Protein AF-A0A937IVQ5-F1 (afdb_monomer)

Foldseek 3Di:
DDDDDPVRVVVVVVVVCVVPVDPVCLVQALLVQLVVDDDPQLSQQLVVQLLLLPDDDSVLSNVLSVLVCVLQVVPLSCCLQDPDPVSLCSLPPRDRPQQHSQQVSLQSQLVNVVCVVQVHPVSLLVVQDDPPDPDSQRSQVVSLVSSCVRRRPPSSSVSRDHVVVD

Radius of gyration: 17.72 Å; Cα contacts (8 Å, |Δi|>4): 161; chains: 1; bounding box: 42×37×48 Å

Mean predicted aligned error: 4.26 Å

Structure (mmCIF, N/CA/C/O backbone):
data_AF-A0A937IVQ5-F1
#
_entry.id   AF-A0A937IVQ5-F1
#
loop_
_atom_site.group_PDB
_atom_site.id
_atom_site.type_symbol
_atom_site.label_atom_id
_atom_site.label_alt_id
_atom_site.label_comp_id
_atom_site.label_asym_id
_atom_site.label_entity_id
_atom_site.label_seq_id
_atom_site.pdbx_PDB_ins_code
_atom_site.Cartn_x
_atom_site.Cartn_y
_atom_site.Cartn_z
_atom_site.occupancy
_atom_site.B_iso_or_equiv
_atom_site.auth_seq_id
_atom_site.auth_comp_id
_atom_site.auth_asym_id
_atom_site.auth_atom_id
_atom_site.pdbx_PDB_model_num
ATOM 1 N N . MET A 1 1 ? 28.513 -14.721 -21.845 1.00 67.81 1 MET A N 1
ATOM 2 C CA . MET A 1 1 ? 27.117 -14.483 -22.276 1.00 67.81 1 MET A CA 1
ATOM 3 C C . MET A 1 1 ? 27.139 -13.422 -23.359 1.00 67.81 1 MET A C 1
ATOM 5 O O . MET A 1 1 ? 27.900 -12.474 -23.218 1.00 67.81 1 MET A O 1
ATOM 9 N N . ARG A 1 2 ? 26.373 -13.593 -24.441 1.00 84.38 2 ARG A N 1
ATOM 10 C CA . ARG A 1 2 ? 26.235 -12.562 -25.477 1.00 84.38 2 ARG A CA 1
ATOM 11 C C . ARG A 1 2 ? 25.471 -11.373 -24.890 1.00 84.38 2 ARG A C 1
ATOM 13 O O . ARG A 1 2 ? 24.420 -11.575 -24.291 1.00 84.38 2 ARG A O 1
ATOM 20 N N . GLN A 1 3 ? 25.997 -10.167 -25.061 1.00 87.25 3 GLN A N 1
ATOM 21 C CA . GLN A 1 3 ? 25.301 -8.939 -24.689 1.00 87.25 3 GLN A CA 1
ATOM 22 C C . GLN A 1 3 ? 24.317 -8.579 -25.812 1.00 87.25 3 GLN A C 1
ATOM 24 O O . GLN A 1 3 ? 24.701 -8.573 -26.982 1.00 87.25 3 GLN A O 1
ATOM 29 N N . LEU A 1 4 ? 23.046 -8.358 -25.468 1.00 92.81 4 LEU A N 1
ATOM 30 C CA . LEU A 1 4 ? 22.022 -7.925 -26.424 1.00 92.81 4 LEU A CA 1
ATOM 31 C C . LEU A 1 4 ? 22.245 -6.450 -26.774 1.00 92.81 4 LEU A C 1
ATOM 33 O O . LEU A 1 4 ? 22.569 -5.650 -25.893 1.00 92.81 4 LEU A O 1
ATOM 37 N N . SER A 1 5 ? 22.048 -6.077 -28.039 1.00 96.38 5 SER A N 1
ATOM 38 C CA . SER A 1 5 ? 21.891 -4.661 -28.399 1.00 96.38 5 SER A CA 1
ATOM 39 C C . SER A 1 5 ? 20.628 -4.078 -27.748 1.00 96.38 5 SER A C 1
ATOM 41 O O . SER A 1 5 ? 19.746 -4.824 -27.323 1.00 96.38 5 SER A O 1
ATOM 43 N N . GLN A 1 6 ? 20.496 -2.747 -27.680 1.00 94.75 6 GLN A N 1
ATOM 44 C CA . GLN A 1 6 ? 19.290 -2.120 -27.110 1.00 94.75 6 GLN A CA 1
ATOM 45 C C . GLN A 1 6 ? 18.002 -2.567 -27.817 1.00 94.75 6 GLN A C 1
ATOM 47 O O . GLN A 1 6 ? 17.003 -2.816 -27.150 1.00 94.75 6 GLN A O 1
ATOM 52 N N . VAL A 1 7 ? 18.038 -2.717 -29.145 1.00 96.75 7 VAL A N 1
ATOM 53 C CA . VAL A 1 7 ? 16.883 -3.165 -29.939 1.00 96.75 7 VAL A CA 1
ATOM 54 C C . VAL A 1 7 ? 16.536 -4.618 -29.624 1.00 96.75 7 VAL A C 1
ATOM 56 O O . VAL A 1 7 ? 15.377 -4.931 -29.375 1.00 96.75 7 VAL A O 1
ATOM 59 N N . GLU A 1 8 ? 17.534 -5.502 -29.571 1.00 96.50 8 GLU A N 1
ATOM 60 C CA . GLU A 1 8 ? 17.314 -6.911 -29.224 1.00 96.50 8 GLU A CA 1
ATOM 61 C C . GLU A 1 8 ? 16.825 -7.075 -27.780 1.00 96.50 8 GLU A C 1
ATOM 63 O O . GLU A 1 8 ? 15.971 -7.916 -27.519 1.00 96.50 8 GLU A O 1
ATOM 68 N N . LEU A 1 9 ? 17.332 -6.263 -26.846 1.00 95.38 9 LEU A N 1
ATOM 69 C CA . LEU A 1 9 ? 16.867 -6.252 -25.462 1.00 95.38 9 LEU A CA 1
ATOM 70 C C . LEU A 1 9 ? 15.416 -5.777 -25.370 1.00 95.38 9 LEU A C 1
ATOM 72 O O . LEU A 1 9 ? 14.619 -6.419 -24.695 1.00 95.38 9 LEU A O 1
ATOM 76 N N . ALA A 1 10 ? 15.065 -4.684 -26.051 1.00 96.06 10 ALA A N 1
ATOM 77 C CA . ALA A 1 10 ? 13.698 -4.173 -26.071 1.00 96.06 10 ALA A CA 1
ATOM 78 C C . ALA A 1 10 ? 12.726 -5.213 -26.644 1.00 96.06 10 ALA A C 1
ATOM 80 O O . ALA A 1 10 ? 11.722 -5.525 -26.008 1.00 96.06 10 ALA A O 1
ATOM 81 N N . GLN A 1 11 ? 13.068 -5.810 -27.789 1.00 96.94 11 GLN A N 1
ATOM 82 C CA . GLN A 1 11 ? 12.267 -6.856 -28.421 1.00 96.94 11 GLN A CA 1
ATOM 83 C C . GLN A 1 11 ? 12.109 -8.076 -27.504 1.00 96.94 11 GLN A C 1
ATOM 85 O O . GLN A 1 11 ? 10.999 -8.553 -27.291 1.00 96.94 11 GLN A O 1
ATOM 90 N N . PHE A 1 12 ? 13.201 -8.530 -26.888 1.00 95.69 12 PHE A N 1
ATOM 91 C CA . PHE A 1 12 ? 13.164 -9.624 -25.924 1.00 95.69 12 PHE A CA 1
ATOM 92 C C . PHE A 1 12 ? 12.259 -9.309 -24.724 1.00 95.69 12 PHE A C 1
ATOM 94 O O . PHE A 1 12 ? 11.479 -10.161 -24.308 1.00 95.69 12 PHE A O 1
ATOM 101 N N . LEU A 1 13 ? 12.333 -8.099 -24.158 1.00 95.50 13 LEU A N 1
ATOM 102 C CA . LEU A 1 13 ? 11.488 -7.698 -23.029 1.00 95.50 13 LEU A CA 1
ATOM 103 C C . LEU A 1 13 ? 10.005 -7.643 -23.414 1.00 95.50 13 LEU A C 1
ATOM 105 O O . LEU A 1 13 ? 9.178 -8.113 -22.635 1.00 95.50 13 LEU A O 1
ATOM 109 N N . ILE A 1 14 ? 9.677 -7.136 -24.607 1.00 95.62 14 ILE A N 1
ATOM 110 C CA . ILE A 1 14 ? 8.307 -7.130 -25.143 1.00 95.62 14 ILE A CA 1
ATOM 111 C C . ILE A 1 14 ? 7.798 -8.565 -25.307 1.00 95.62 14 ILE A C 1
ATOM 113 O O . ILE A 1 14 ? 6.748 -8.906 -24.774 1.00 95.62 14 ILE A O 1
ATOM 117 N N . GLU A 1 15 ? 8.581 -9.448 -25.931 1.00 95.81 15 GLU A N 1
ATOM 118 C CA . GLU A 1 15 ? 8.212 -10.860 -26.092 1.00 95.81 15 GLU A CA 1
ATOM 119 C C . GLU A 1 15 ? 7.982 -11.562 -24.747 1.00 95.81 15 GLU A C 1
ATOM 121 O O . GLU A 1 15 ? 7.073 -12.383 -24.605 1.00 95.81 15 GLU A O 1
ATOM 126 N N . LYS A 1 16 ? 8.794 -11.251 -23.730 1.00 94.75 16 LYS A N 1
ATOM 127 C CA . LYS A 1 16 ? 8.605 -11.793 -22.378 1.00 94.75 16 LYS A CA 1
ATOM 128 C C . LYS A 1 16 ? 7.383 -11.196 -21.690 1.00 94.75 16 LYS A C 1
ATOM 130 O O . LYS A 1 16 ? 6.692 -11.934 -20.988 1.00 94.75 16 LYS A O 1
ATOM 135 N N . ALA A 1 17 ? 7.094 -9.915 -21.899 1.00 92.19 17 ALA A N 1
ATOM 136 C CA . ALA A 1 17 ? 5.870 -9.294 -21.412 1.00 92.19 17 ALA A CA 1
ATOM 137 C C . ALA A 1 17 ? 4.641 -9.984 -22.023 1.00 92.19 17 ALA A C 1
ATOM 139 O O . ALA A 1 17 ? 3.795 -10.455 -21.273 1.00 92.19 17 ALA A O 1
ATOM 140 N N . ASP A 1 18 ? 4.598 -10.193 -23.338 1.00 90.88 18 ASP A N 1
ATOM 141 C CA . ASP A 1 18 ? 3.498 -10.910 -24.003 1.00 90.88 18 ASP A CA 1
ATOM 142 C C . ASP A 1 18 ? 3.365 -12.3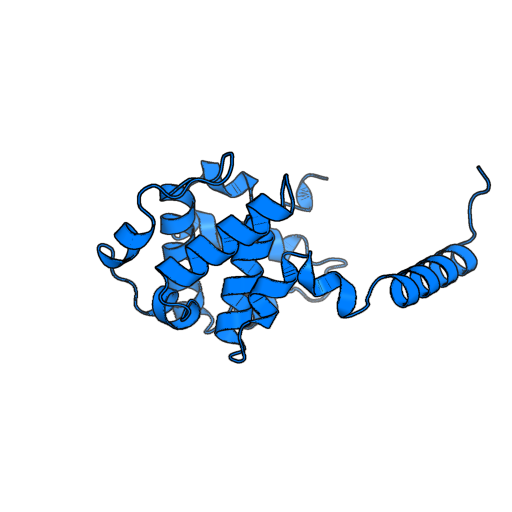67 -23.523 1.00 90.88 18 ASP A C 1
ATOM 144 O O . ASP A 1 18 ? 2.269 -12.934 -23.431 1.00 90.88 18 ASP A O 1
ATOM 148 N N . GLN A 1 19 ? 4.491 -12.999 -23.183 1.00 90.56 19 GLN A N 1
ATOM 149 C CA . GLN A 1 19 ? 4.508 -14.357 -22.654 1.00 90.56 19 GLN A CA 1
ATOM 150 C C . GLN A 1 19 ? 3.936 -14.444 -21.229 1.00 90.56 19 GLN A C 1
ATOM 152 O O . GLN A 1 19 ? 3.192 -15.389 -20.941 1.00 90.56 19 GLN A O 1
ATOM 157 N N . TYR A 1 20 ? 4.289 -13.504 -20.346 1.00 86.19 20 TYR A N 1
ATOM 158 C CA . TYR A 1 20 ? 4.061 -13.620 -18.899 1.00 86.19 20 TYR A CA 1
ATOM 159 C C . TYR A 1 20 ? 3.021 -12.653 -18.321 1.00 86.19 20 TYR A C 1
ATOM 161 O O . TYR A 1 20 ? 2.428 -12.969 -17.294 1.00 86.19 20 TYR A O 1
ATOM 169 N N . ALA A 1 21 ? 2.731 -11.520 -18.960 1.00 85.44 21 ALA A N 1
ATOM 170 C CA . ALA A 1 21 ? 1.703 -10.566 -18.531 1.00 85.44 21 ALA A CA 1
ATOM 171 C C . ALA A 1 21 ? 0.293 -11.041 -18.934 1.00 85.44 21 ALA A C 1
ATOM 173 O O . ALA A 1 21 ? -0.473 -10.336 -19.586 1.00 85.44 21 ALA A O 1
ATOM 174 N N . LYS A 1 22 ? -0.047 -12.282 -18.571 1.00 87.12 22 LYS A N 1
ATOM 175 C CA . LYS A 1 22 ? -1.345 -12.907 -18.854 1.00 87.12 22 LYS A CA 1
ATOM 176 C C . LYS A 1 22 ? -2.198 -12.949 -17.593 1.00 87.12 22 LYS A C 1
ATOM 178 O O . LYS A 1 22 ? -1.692 -13.260 -16.518 1.00 87.12 22 LYS A O 1
ATOM 183 N N . PHE A 1 23 ? -3.510 -12.761 -17.743 1.00 84.88 23 PHE A N 1
ATOM 184 C CA . PHE A 1 23 ? -4.483 -12.844 -16.643 1.00 84.88 23 PHE A CA 1
ATOM 185 C C . PHE A 1 23 ? -4.389 -14.144 -15.831 1.00 84.88 23 PHE A C 1
ATOM 187 O O . PHE A 1 23 ? -4.637 -14.134 -14.630 1.00 84.88 23 PHE A O 1
ATOM 194 N N . SER A 1 24 ? -3.976 -15.254 -16.450 1.00 86.56 24 SER A N 1
ATOM 195 C CA . SER A 1 24 ? -3.770 -16.530 -15.757 1.00 86.56 24 SER A CA 1
ATOM 196 C C . SER A 1 24 ? -2.739 -16.456 -14.625 1.00 86.56 24 SER A C 1
ATOM 198 O O . SER A 1 24 ? -2.833 -17.231 -13.683 1.00 86.56 24 SER A O 1
ATOM 200 N N . PHE A 1 25 ? -1.772 -15.532 -14.683 1.00 84.81 25 PHE A N 1
ATOM 201 C CA . PHE A 1 25 ? -0.781 -15.354 -13.617 1.00 84.81 25 PHE A CA 1
ATOM 202 C C . PHE A 1 25 ? -1.329 -14.603 -12.401 1.00 84.81 25 PHE A C 1
ATOM 204 O O . PHE A 1 25 ? -0.739 -14.702 -11.328 1.00 84.81 25 PHE A O 1
ATOM 211 N N . ILE A 1 26 ? -2.458 -13.897 -12.534 1.00 86.31 26 ILE A N 1
ATOM 212 C CA . ILE A 1 26 ? -3.042 -13.115 -11.436 1.00 86.31 26 ILE A CA 1
ATOM 213 C C . ILE A 1 26 ? -3.430 -14.022 -10.268 1.00 86.31 26 ILE A C 1
ATOM 215 O O . ILE A 1 26 ? -3.193 -13.655 -9.126 1.00 86.31 26 ILE A O 1
ATOM 219 N N . GLN A 1 27 ? -3.966 -15.218 -10.533 1.00 86.69 27 GLN A N 1
ATOM 220 C CA . GLN A 1 27 ? -4.464 -16.127 -9.488 1.00 86.69 27 GLN A CA 1
ATOM 221 C C . GLN A 1 27 ? -3.421 -16.468 -8.420 1.00 86.69 27 GLN A C 1
ATOM 223 O O . GLN A 1 27 ? -3.761 -16.622 -7.249 1.00 86.69 27 GLN A O 1
ATOM 228 N N . ASP A 1 28 ? -2.150 -16.538 -8.805 1.00 89.12 28 ASP A N 1
ATOM 229 C CA . ASP A 1 28 ? -1.052 -16.823 -7.888 1.00 89.12 28 ASP A CA 1
ATOM 230 C C . ASP A 1 28 ? -0.286 -15.560 -7.485 1.00 89.12 28 ASP A C 1
ATOM 232 O O . ASP A 1 28 ? 0.716 -15.648 -6.783 1.00 89.12 28 ASP A O 1
ATOM 236 N N . ASP A 1 29 ? -0.685 -14.371 -7.921 1.00 92.56 29 ASP A N 1
ATOM 237 C CA . ASP A 1 29 ? 0.068 -13.137 -7.712 1.00 92.56 29 ASP A CA 1
ATOM 238 C C . ASP A 1 29 ? -0.643 -12.174 -6.747 1.00 92.56 29 ASP A C 1
ATOM 240 O O . ASP A 1 29 ? -1.873 -12.089 -6.777 1.00 92.56 29 ASP A O 1
ATOM 244 N N . PRO A 1 30 ? 0.084 -11.437 -5.878 1.00 95.06 30 PRO A N 1
ATOM 245 C CA . PRO A 1 30 ? -0.511 -10.416 -5.012 1.00 95.06 30 PRO A CA 1
ATOM 246 C C . PRO A 1 30 ? -1.335 -9.360 -5.755 1.00 95.06 30 PRO A C 1
ATOM 248 O O . PRO A 1 30 ? -2.219 -8.759 -5.148 1.00 95.06 30 PRO A O 1
ATOM 251 N N . ILE A 1 31 ? -1.114 -9.167 -7.061 1.00 94.38 31 ILE A N 1
ATOM 252 C CA . ILE A 1 31 ? -1.957 -8.291 -7.882 1.00 94.38 31 ILE A CA 1
ATOM 253 C C . ILE A 1 31 ? -3.440 -8.712 -7.883 1.00 94.38 31 ILE A C 1
ATOM 255 O O . ILE A 1 31 ? -4.304 -7.880 -8.135 1.00 94.38 31 ILE A O 1
ATOM 259 N N . GLN A 1 32 ? -3.784 -9.956 -7.525 1.00 96.00 32 GLN A N 1
ATOM 260 C CA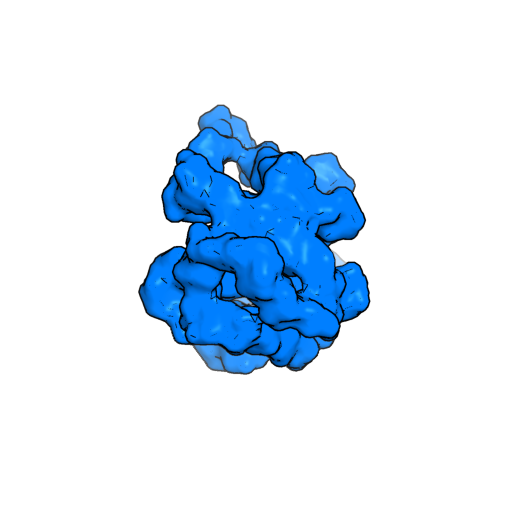 . GLN A 1 32 ? -5.188 -10.365 -7.370 1.00 96.00 32 GLN A CA 1
ATOM 261 C C . GLN A 1 32 ? -5.951 -9.558 -6.315 1.00 96.00 32 GLN A C 1
ATOM 263 O O . GLN A 1 32 ? -7.168 -9.445 -6.404 1.00 96.00 32 GLN A O 1
ATOM 268 N N . ILE A 1 33 ? -5.244 -9.013 -5.319 1.00 98.12 33 ILE A N 1
ATOM 269 C CA . ILE A 1 33 ? -5.843 -8.281 -4.204 1.00 98.12 33 ILE A CA 1
ATOM 270 C C . ILE A 1 33 ? -6.564 -7.023 -4.713 1.00 98.12 33 ILE A C 1
ATOM 272 O O . ILE A 1 33 ? -7.773 -6.945 -4.509 1.00 98.12 33 ILE A O 1
ATOM 276 N N . PRO A 1 34 ? -5.914 -6.089 -5.439 1.00 97.56 34 PRO A N 1
ATOM 277 C CA . PRO A 1 34 ? -6.624 -4.955 -6.028 1.00 97.56 34 PRO A CA 1
ATOM 278 C C . PRO A 1 34 ? -7.641 -5.355 -7.099 1.00 97.56 34 PRO A C 1
ATOM 280 O O . PRO A 1 34 ? -8.688 -4.725 -7.202 1.00 97.56 34 PRO A O 1
ATOM 283 N N . HIS A 1 35 ? -7.405 -6.435 -7.851 1.00 96.19 35 HIS A N 1
ATOM 284 C CA . HIS A 1 35 ? -8.378 -6.931 -8.833 1.00 96.19 35 HIS A CA 1
ATOM 285 C C . HIS A 1 35 ? -9.689 -7.452 -8.216 1.00 96.19 35 HIS A C 1
ATOM 287 O O . HIS A 1 35 ? -10.656 -7.660 -8.948 1.00 96.19 35 HIS A O 1
ATOM 293 N N . ALA A 1 36 ? -9.746 -7.659 -6.896 1.00 96.12 36 ALA A N 1
ATOM 294 C CA . ALA A 1 36 ? -10.971 -8.040 -6.197 1.00 96.12 36 ALA A CA 1
ATOM 295 C C . ALA A 1 36 ? -11.940 -6.862 -5.967 1.00 96.12 36 ALA A C 1
ATOM 297 O O . ALA A 1 36 ? -13.046 -7.085 -5.473 1.00 96.12 36 ALA A O 1
ATOM 298 N N . PHE A 1 37 ? -11.538 -5.634 -6.309 1.00 98.00 37 PHE A N 1
ATOM 299 C CA . PHE A 1 37 ? -12.308 -4.411 -6.090 1.00 98.00 37 PHE A CA 1
ATOM 300 C C . PHE A 1 37 ? -12.650 -3.717 -7.413 1.00 98.00 37 PHE A C 1
ATOM 302 O O . PHE A 1 37 ? -11.995 -3.914 -8.434 1.00 98.00 37 PHE A O 1
ATOM 309 N N . SER A 1 38 ? -13.707 -2.900 -7.400 1.00 97.12 38 SER A N 1
ATOM 310 C CA . SER A 1 38 ? -14.144 -2.112 -8.567 1.00 97.12 38 SER A CA 1
ATOM 311 C C . SER A 1 38 ? -14.070 -0.601 -8.346 1.00 97.12 38 SER A C 1
ATOM 313 O O . SER A 1 38 ? -13.973 0.142 -9.320 1.00 97.12 38 SER A O 1
ATOM 315 N N . SER A 1 39 ? -14.096 -0.134 -7.092 1.00 96.69 39 SER A N 1
ATOM 316 C CA . SER A 1 39 ? -13.842 1.272 -6.770 1.00 96.69 39 SER A CA 1
ATOM 317 C C . SER A 1 39 ? -12.362 1.589 -6.971 1.00 96.69 39 SER A C 1
ATOM 319 O O . SER A 1 39 ? -11.502 0.847 -6.497 1.00 96.69 39 SER A O 1
ATOM 321 N N . ALA A 1 40 ? -12.060 2.706 -7.634 1.00 95.75 40 ALA A N 1
ATOM 322 C CA . ALA A 1 40 ? -10.683 3.160 -7.828 1.00 95.75 40 ALA A CA 1
ATOM 323 C C . ALA A 1 40 ? -9.946 3.354 -6.492 1.00 95.75 40 ALA A C 1
ATOM 325 O O . ALA A 1 40 ? -8.762 3.059 -6.383 1.00 95.75 40 ALA A O 1
ATOM 326 N N . GLU A 1 41 ? -10.661 3.794 -5.463 1.00 95.69 41 GLU A N 1
ATOM 327 C CA . GLU A 1 41 ? -10.106 4.114 -4.148 1.00 95.69 41 GLU A CA 1
ATOM 328 C C . GLU A 1 41 ? -9.765 2.834 -3.373 1.00 95.69 41 GLU A C 1
ATOM 330 O O . GLU A 1 41 ? -8.694 2.724 -2.775 1.00 95.69 41 GLU A O 1
ATOM 335 N N . ASP A 1 42 ? -10.633 1.819 -3.447 1.00 98.19 42 ASP A N 1
ATOM 336 C CA . ASP A 1 42 ? -10.339 0.509 -2.862 1.00 98.19 42 ASP A CA 1
ATOM 337 C C . ASP A 1 42 ? -9.185 -0.173 -3.594 1.00 98.19 42 ASP A C 1
ATOM 339 O O . ASP A 1 42 ? -8.321 -0.779 -2.958 1.00 98.19 42 ASP A O 1
ATOM 343 N N . ILE A 1 43 ? -9.127 -0.039 -4.924 1.00 98.31 43 ILE A N 1
ATOM 344 C CA . ILE A 1 43 ? -8.006 -0.514 -5.743 1.00 98.31 43 ILE A CA 1
ATOM 345 C C . ILE A 1 43 ? -6.703 0.161 -5.295 1.00 98.31 43 ILE A C 1
ATOM 347 O O . ILE A 1 43 ? -5.707 -0.529 -5.103 1.00 98.31 43 ILE A O 1
ATOM 351 N N . GLU A 1 44 ? -6.701 1.477 -5.075 1.00 96.88 44 GLU A N 1
ATOM 352 C CA . GLU A 1 44 ? -5.527 2.228 -4.617 1.00 96.88 44 GLU A CA 1
ATOM 353 C C . GLU A 1 44 ? -5.005 1.734 -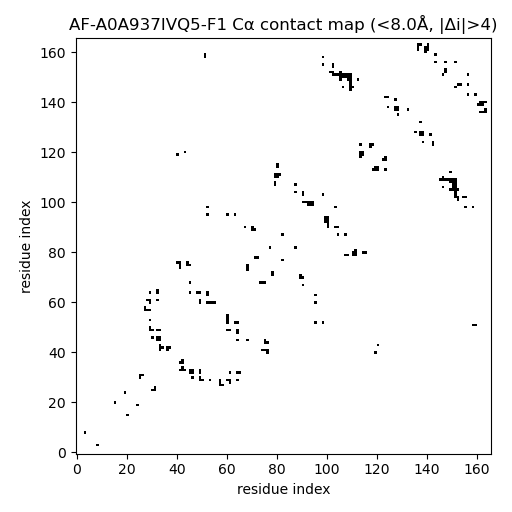3.257 1.00 96.88 44 GLU A C 1
ATOM 355 O O . GLU A 1 44 ? -3.826 1.381 -3.135 1.00 96.88 44 GLU A O 1
ATOM 360 N N . ILE A 1 45 ? -5.867 1.673 -2.235 1.00 97.94 45 ILE A N 1
ATOM 361 C CA . ILE A 1 45 ? -5.462 1.257 -0.883 1.00 97.94 45 ILE A CA 1
ATOM 362 C C . ILE A 1 45 ? -5.032 -0.211 -0.863 1.00 97.94 45 ILE A C 1
ATOM 364 O O . ILE A 1 45 ? -3.985 -0.555 -0.303 1.00 97.94 45 ILE A O 1
ATOM 368 N N . SER A 1 46 ? -5.815 -1.090 -1.488 1.00 98.38 46 SER A N 1
ATOM 369 C CA . SER A 1 46 ? -5.522 -2.523 -1.516 1.00 98.38 46 SER A CA 1
ATOM 370 C C . SER A 1 46 ? -4.247 -2.834 -2.311 1.00 98.38 46 SER A C 1
ATOM 372 O O . SER A 1 46 ? -3.449 -3.665 -1.868 1.00 98.38 46 SER A O 1
ATOM 374 N N . ALA A 1 47 ? -3.986 -2.123 -3.416 1.00 97.94 47 ALA A N 1
ATOM 375 C CA . ALA A 1 47 ? -2.738 -2.226 -4.171 1.00 97.94 47 ALA A CA 1
ATOM 376 C C . ALA A 1 47 ? -1.538 -1.759 -3.343 1.00 97.94 47 ALA A C 1
ATOM 378 O O . ALA A 1 47 ? -0.517 -2.451 -3.307 1.00 97.94 47 ALA A O 1
ATOM 379 N N . LEU A 1 48 ? -1.656 -0.625 -2.640 1.00 97.44 48 LEU A N 1
ATOM 380 C CA . LEU A 1 48 ? -0.588 -0.130 -1.775 1.00 97.44 48 LEU A CA 1
ATOM 381 C C . LEU A 1 48 ? -0.269 -1.132 -0.661 1.00 97.44 48 LEU A C 1
ATOM 383 O O . LEU A 1 48 ? 0.903 -1.426 -0.428 1.00 97.44 48 LEU A O 1
ATOM 387 N N . ILE A 1 49 ? -1.285 -1.687 0.005 1.00 97.88 49 ILE A N 1
ATOM 388 C CA . ILE A 1 49 ? -1.100 -2.701 1.052 1.00 97.88 49 ILE A CA 1
ATOM 389 C C . ILE A 1 49 ? -0.466 -3.970 0.472 1.00 97.88 49 ILE A C 1
ATOM 391 O O . ILE A 1 49 ? 0.499 -4.478 1.040 1.00 97.88 49 ILE A O 1
ATOM 395 N N . ALA A 1 50 ? -0.946 -4.472 -0.669 1.00 97.75 50 ALA A N 1
ATOM 396 C CA . ALA A 1 50 ? -0.368 -5.646 -1.320 1.00 97.75 50 ALA A CA 1
ATOM 397 C C . ALA A 1 50 ? 1.109 -5.422 -1.690 1.00 97.75 50 ALA A C 1
ATOM 399 O O . ALA A 1 50 ? 1.961 -6.255 -1.368 1.00 97.75 50 ALA A O 1
ATOM 400 N N . ALA A 1 51 ? 1.448 -4.270 -2.276 1.00 96.44 51 ALA A N 1
ATOM 401 C CA . ALA A 1 51 ? 2.829 -3.884 -2.568 1.00 96.44 51 ALA A CA 1
ATOM 402 C C . ALA A 1 51 ? 3.675 -3.785 -1.284 1.00 96.44 51 ALA A C 1
ATOM 404 O O . ALA A 1 51 ? 4.765 -4.354 -1.209 1.00 96.44 51 ALA A O 1
ATOM 405 N N . THR A 1 52 ? 3.120 -3.173 -0.235 1.00 96.12 52 THR A N 1
ATOM 406 C CA . THR A 1 52 ? 3.724 -3.050 1.103 1.00 96.12 52 THR A CA 1
ATOM 407 C C . THR A 1 52 ? 3.788 -4.377 1.854 1.00 96.12 52 THR A C 1
ATOM 409 O O . THR A 1 52 ? 4.273 -4.398 2.968 1.00 96.12 52 THR A O 1
ATOM 412 N N . LEU A 1 53 ? 3.333 -5.506 1.314 1.00 96.88 53 LEU A N 1
ATOM 413 C CA . LEU A 1 53 ? 3.571 -6.826 1.912 1.00 96.88 53 LEU A CA 1
ATOM 414 C C . LEU A 1 53 ? 4.405 -7.734 1.005 1.00 96.88 53 LEU A C 1
AT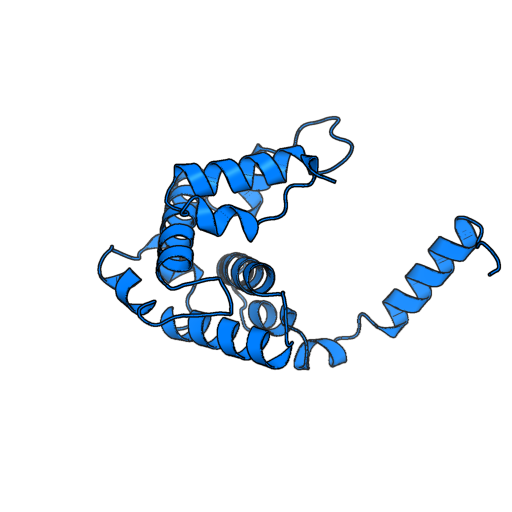OM 416 O O . LEU A 1 53 ? 4.787 -8.826 1.428 1.00 96.88 53 LEU A O 1
ATOM 420 N N . SER A 1 54 ? 4.731 -7.303 -0.217 1.00 95.31 54 SER A N 1
ATOM 421 C CA . SER A 1 54 ? 5.250 -8.152 -1.298 1.00 95.31 54 SER A CA 1
ATOM 422 C C . SER A 1 54 ? 6.734 -8.540 -1.172 1.00 95.31 54 SER A C 1
ATOM 424 O O . SER A 1 54 ? 7.482 -8.537 -2.147 1.00 95.31 54 SER A O 1
ATOM 426 N N . TRP A 1 55 ? 7.179 -8.946 0.023 1.00 92.88 55 TRP A N 1
ATOM 427 C CA . TRP A 1 55 ? 8.483 -9.579 0.246 1.00 92.88 55 TRP A CA 1
ATOM 428 C C . TRP A 1 55 ? 8.358 -10.903 1.014 1.00 92.88 55 TRP A C 1
ATOM 430 O O . TRP A 1 55 ? 7.978 -10.972 2.186 1.00 92.88 55 TRP A O 1
ATOM 440 N N . GLY A 1 56 ? 8.804 -11.993 0.391 1.00 92.00 56 GLY A N 1
ATOM 441 C CA . GLY A 1 56 ? 8.804 -13.331 0.986 1.00 92.00 56 GLY A CA 1
ATOM 442 C C . GLY A 1 56 ? 7.986 -14.330 0.187 1.00 92.00 56 GLY A C 1
ATOM 443 O O . GLY A 1 56 ? 7.965 -14.284 -1.038 1.00 92.00 56 GLY A O 1
ATOM 444 N N . ASN A 1 57 ? 7.358 -15.278 0.883 1.00 95.62 57 ASN A N 1
ATOM 445 C CA . ASN A 1 57 ? 6.596 -16.329 0.225 1.00 95.62 57 ASN A CA 1
ATOM 446 C C . ASN A 1 57 ? 5.276 -15.781 -0.340 1.00 95.62 57 ASN A C 1
ATOM 448 O O . ASN A 1 57 ? 4.442 -15.276 0.408 1.00 95.62 57 ASN A O 1
ATOM 452 N N . ARG A 1 58 ? 5.080 -15.961 -1.648 1.00 95.00 58 ARG A N 1
ATOM 453 C CA . ARG A 1 58 ? 3.896 -15.566 -2.429 1.00 95.00 58 ARG A CA 1
ATOM 454 C C . ARG A 1 58 ? 2.562 -15.940 -1.768 1.00 95.00 58 ARG A C 1
ATOM 456 O O . ARG A 1 58 ? 1.707 -15.077 -1.615 1.00 95.00 58 ARG A O 1
ATOM 463 N N . LYS A 1 59 ? 2.405 -17.183 -1.293 1.00 96.19 59 LYS A N 1
ATOM 464 C CA . LYS A 1 59 ? 1.163 -17.638 -0.636 1.00 96.19 59 LYS A CA 1
ATOM 465 C C . LYS A 1 59 ? 0.904 -16.887 0.669 1.00 96.19 59 LYS A C 1
ATOM 467 O O . LYS A 1 59 ? -0.229 -16.513 0.948 1.00 96.19 59 LYS A O 1
ATOM 472 N N . THR A 1 60 ? 1.953 -16.642 1.457 1.00 97.38 60 THR A N 1
ATOM 473 C CA . THR A 1 60 ? 1.846 -15.867 2.702 1.00 97.38 60 THR A CA 1
ATOM 474 C C . THR A 1 60 ? 1.491 -14.410 2.426 1.00 97.38 60 THR A C 1
ATOM 476 O O . THR A 1 60 ? 0.670 -13.863 3.149 1.00 97.38 60 THR A O 1
ATOM 479 N N . ILE A 1 61 ? 2.064 -13.801 1.382 1.00 97.81 61 ILE A N 1
ATOM 480 C CA . ILE A 1 61 ? 1.741 -12.425 0.974 1.00 97.81 61 ILE A CA 1
ATOM 481 C C . ILE A 1 61 ? 0.246 -12.319 0.664 1.00 97.81 61 ILE A C 1
ATOM 483 O O . ILE A 1 61 ? -0.442 -11.522 1.286 1.00 97.81 61 ILE A O 1
ATOM 487 N N . ILE A 1 62 ? -0.271 -13.189 -0.209 1.00 98.00 62 ILE A N 1
ATOM 488 C CA . ILE A 1 62 ? -1.691 -13.196 -0.593 1.00 98.00 62 ILE A CA 1
ATOM 489 C C . ILE A 1 62 ? -2.596 -13.431 0.621 1.00 98.00 62 ILE A C 1
ATOM 491 O O . ILE A 1 62 ? -3.579 -12.715 0.806 1.00 98.00 62 ILE A O 1
ATOM 495 N N . ALA A 1 63 ? -2.263 -14.401 1.478 1.00 98.38 63 ALA A N 1
ATOM 496 C CA . ALA A 1 63 ? -3.046 -14.684 2.678 1.00 98.38 63 ALA A CA 1
ATOM 497 C C . ALA A 1 63 ? -3.077 -13.488 3.644 1.00 98.38 63 ALA A C 1
ATOM 499 O O . ALA A 1 63 ? -4.130 -13.164 4.185 1.00 98.38 63 ALA A O 1
ATOM 500 N N . LYS A 1 64 ? -1.940 -12.808 3.843 1.00 98.56 64 LYS A N 1
ATOM 501 C CA . LYS A 1 64 ? -1.841 -11.648 4.739 1.00 98.56 64 LYS A CA 1
ATOM 502 C C . LYS A 1 64 ? -2.468 -10.384 4.167 1.00 98.56 64 LYS A C 1
ATOM 504 O O .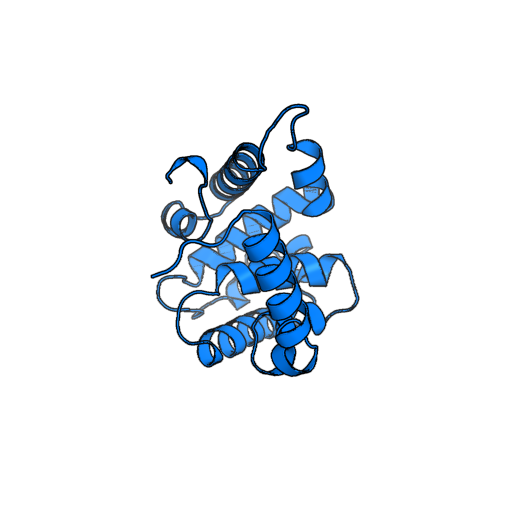 LYS A 1 64 ? -3.034 -9.608 4.928 1.00 98.56 64 LYS A O 1
ATOM 509 N N . SER A 1 65 ? -2.424 -10.196 2.853 1.00 98.44 65 SER A N 1
ATOM 510 C CA . SER A 1 65 ? -3.177 -9.132 2.198 1.00 98.44 65 SER A CA 1
ATOM 511 C C . SER A 1 65 ? -4.685 -9.349 2.339 1.00 98.44 65 SER A C 1
ATOM 513 O O . SER A 1 65 ? -5.374 -8.405 2.705 1.00 98.44 65 SER A O 1
ATOM 515 N N . ASN A 1 66 ? -5.193 -10.573 2.135 1.00 98.56 66 ASN A N 1
ATOM 516 C CA . ASN A 1 66 ? -6.614 -10.879 2.354 1.00 98.56 66 ASN A CA 1
ATOM 517 C C . ASN A 1 66 ? -7.035 -10.699 3.823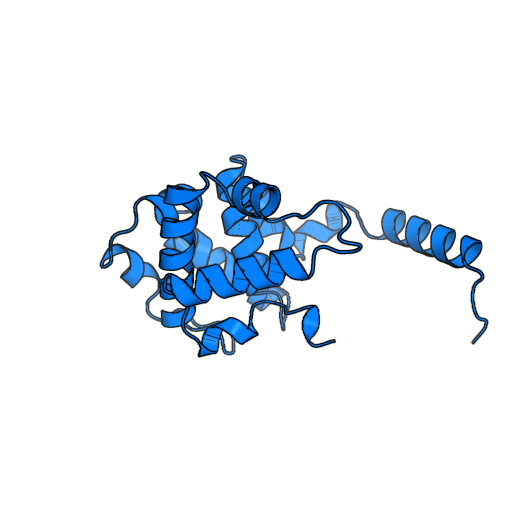 1.00 98.56 66 ASN A C 1
ATOM 519 O O . ASN A 1 66 ? -8.041 -10.050 4.063 1.00 98.56 66 ASN A O 1
ATOM 523 N N . ASP A 1 67 ? -6.233 -11.165 4.790 1.00 98.75 67 ASP A N 1
ATOM 524 C CA . ASP A 1 67 ? -6.456 -10.937 6.235 1.00 98.75 67 ASP A CA 1
ATOM 525 C C . ASP A 1 67 ? -6.649 -9.440 6.550 1.00 98.75 67 ASP A C 1
ATOM 527 O O . ASP A 1 67 ? -7.569 -9.073 7.274 1.00 98.75 67 ASP A O 1
ATOM 531 N N . LEU A 1 68 ? -5.847 -8.546 5.954 1.00 98.69 68 LEU A N 1
ATOM 532 C CA . LEU A 1 68 ? -6.059 -7.100 6.103 1.00 98.69 68 LEU A CA 1
ATOM 533 C C . LEU A 1 68 ? -7.320 -6.593 5.401 1.00 98.69 68 LEU A C 1
ATOM 535 O O . LEU A 1 68 ? -8.003 -5.748 5.971 1.00 98.69 68 LEU A O 1
ATOM 539 N N . MET A 1 69 ? -7.627 -7.072 4.191 1.00 98.69 69 MET A N 1
ATOM 540 C CA . MET A 1 69 ? -8.859 -6.673 3.500 1.00 98.69 69 MET A CA 1
ATOM 541 C C . MET A 1 69 ? -10.094 -7.064 4.314 1.00 98.69 69 MET A C 1
ATOM 543 O O . MET A 1 69 ? -11.008 -6.259 4.450 1.00 98.69 69 MET A O 1
ATOM 547 N N . ASP A 1 70 ? -10.101 -8.262 4.896 1.00 98.75 70 ASP A N 1
ATOM 548 C CA . ASP A 1 70 ? -11.219 -8.763 5.691 1.00 98.75 70 ASP A CA 1
ATOM 549 C C . ASP A 1 70 ? -11.342 -8.022 7.036 1.00 98.75 70 ASP A C 1
ATOM 551 O O . ASP A 1 70 ? -12.453 -7.746 7.473 1.00 98.75 70 ASP A O 1
ATOM 555 N N . ARG A 1 71 ? -10.227 -7.607 7.661 1.00 98.62 71 ARG A N 1
ATOM 556 C CA . ARG A 1 71 ? -10.240 -6.724 8.853 1.00 98.62 71 ARG A CA 1
ATOM 557 C C . ARG A 1 71 ? -10.801 -5.329 8.587 1.00 98.62 71 ARG A C 1
ATOM 559 O O . ARG A 1 71 ? -11.188 -4.656 9.533 1.00 98.62 71 ARG A O 1
ATOM 566 N N . MET A 1 72 ? -10.793 -4.893 7.330 1.00 98.50 72 MET A N 1
ATOM 567 C CA . MET A 1 72 ? -11.386 -3.632 6.878 1.00 98.50 72 MET A CA 1
ATOM 568 C C . MET A 1 72 ? -12.768 -3.854 6.247 1.00 98.50 72 MET A C 1
ATOM 570 O O . MET A 1 72 ? -13.182 -3.072 5.395 1.00 98.50 72 MET A O 1
ATOM 574 N N . ASP A 1 73 ? -13.438 -4.965 6.578 1.00 98.00 73 ASP A N 1
ATOM 575 C CA . ASP A 1 73 ? -14.756 -5.356 6.057 1.00 98.00 73 ASP A CA 1
ATOM 576 C C . ASP A 1 73 ? -14.846 -5.368 4.522 1.00 98.00 73 ASP A C 1
ATOM 578 O O . ASP A 1 73 ? -15.910 -5.201 3.928 1.00 98.00 73 ASP A O 1
ATOM 582 N N . ARG A 1 74 ? -13.702 -5.571 3.854 1.00 98.19 74 ARG A N 1
ATOM 583 C CA . ARG A 1 74 ? -13.545 -5.475 2.397 1.00 98.19 74 ARG A CA 1
ATOM 584 C C . ARG A 1 74 ? -14.030 -4.133 1.820 1.00 98.19 74 ARG A C 1
ATOM 586 O O . ARG A 1 74 ? -14.432 -4.085 0.661 1.00 98.19 74 ARG A O 1
ATOM 593 N N . SER A 1 75 ? -13.924 -3.059 2.601 1.00 98.31 75 SER A N 1
ATOM 594 C CA . SER A 1 75 ? -14.127 -1.662 2.189 1.00 98.31 75 SER A CA 1
ATOM 595 C C . SER A 1 75 ? -12.911 -0.818 2.616 1.00 98.31 75 SER A C 1
ATOM 597 O O . SER A 1 75 ? -13.014 0.060 3.479 1.00 98.31 75 SER A O 1
ATOM 599 N N . PRO A 1 76 ? -11.697 -1.119 2.105 1.00 98.38 76 PRO A N 1
ATOM 600 C CA . PRO A 1 76 ? -10.469 -0.517 2.615 1.00 98.38 76 PRO A CA 1
ATOM 601 C C . PRO A 1 76 ? -10.435 1.013 2.497 1.00 98.38 76 PRO A C 1
ATOM 603 O O . PRO A 1 76 ? -9.928 1.669 3.404 1.00 98.38 76 PRO A O 1
ATOM 606 N N . ALA A 1 77 ? -10.972 1.609 1.429 1.00 98.00 77 ALA A N 1
ATOM 607 C CA . ALA A 1 77 ? -10.982 3.064 1.284 1.00 98.00 77 ALA A CA 1
ATOM 608 C C . ALA A 1 77 ? -11.896 3.743 2.310 1.00 98.00 77 ALA A C 1
ATOM 610 O O . ALA A 1 77 ? -11.525 4.760 2.903 1.00 98.00 77 ALA A O 1
ATOM 611 N N . GLU A 1 78 ? -13.081 3.181 2.545 1.00 98.06 78 GLU A N 1
ATOM 612 C CA . GLU A 1 78 ? -14.007 3.681 3.559 1.00 98.06 78 GLU A CA 1
ATOM 613 C C . GLU A 1 78 ? -13.411 3.537 4.957 1.00 98.06 78 GLU A C 1
ATOM 615 O O . GLU A 1 78 ? -13.381 4.523 5.696 1.00 98.06 78 GLU A O 1
ATOM 620 N N . PHE A 1 79 ? -12.868 2.357 5.283 1.00 98.50 79 PHE A N 1
ATOM 621 C CA . PHE A 1 79 ? -12.203 2.104 6.558 1.00 98.50 79 PHE A CA 1
ATOM 622 C C . PHE A 1 79 ? -11.104 3.139 6.809 1.00 98.50 79 PHE A C 1
ATOM 624 O O . PHE A 1 79 ? -11.098 3.791 7.846 1.00 98.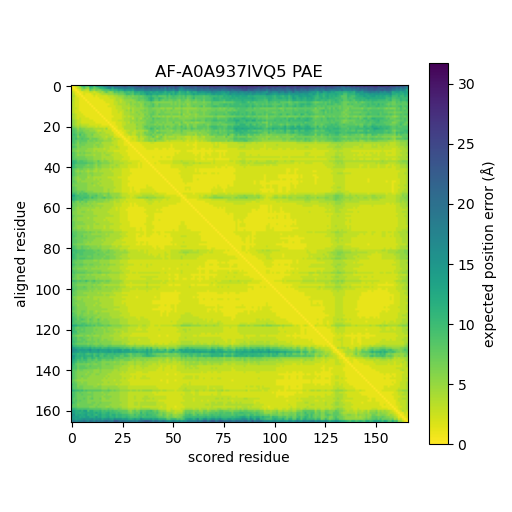50 79 PHE A O 1
ATOM 631 N N . ILE A 1 80 ? -10.201 3.367 5.850 1.00 98.00 80 ILE A N 1
ATOM 632 C CA . ILE A 1 80 ? -9.115 4.346 6.008 1.00 98.00 80 ILE A CA 1
ATOM 633 C C . ILE A 1 80 ? -9.645 5.763 6.263 1.00 98.00 80 ILE A C 1
ATOM 635 O O . ILE A 1 80 ? -9.108 6.480 7.108 1.00 98.00 80 ILE A O 1
ATOM 639 N N . ARG A 1 81 ? -10.702 6.184 5.562 1.00 97.25 81 ARG A N 1
ATOM 640 C CA . ARG A 1 81 ? -11.254 7.541 5.697 1.00 97.25 81 ARG A CA 1
ATOM 641 C C . ARG A 1 81 ? -11.981 7.760 7.017 1.00 97.25 81 ARG A C 1
ATOM 643 O O . ARG A 1 81 ? -11.903 8.857 7.576 1.00 97.25 81 ARG A O 1
ATOM 650 N N . SER A 1 82 ? -12.699 6.753 7.504 1.00 96.81 82 SER A N 1
ATOM 651 C CA . SER A 1 82 ? -13.601 6.893 8.649 1.00 96.81 82 SER A CA 1
ATOM 652 C C . SER A 1 82 ? -13.015 6.372 9.961 1.00 96.81 82 SER A C 1
ATOM 654 O O . SER A 1 82 ? -13.400 6.890 11.011 1.00 96.81 82 SER A O 1
ATOM 656 N N . ALA A 1 83 ? -12.040 5.453 9.918 1.00 96.75 83 ALA A N 1
ATOM 657 C CA . ALA A 1 83 ? -11.537 4.737 11.090 1.00 96.75 83 ALA A CA 1
ATOM 658 C C . ALA A 1 83 ? -11.163 5.682 12.234 1.00 96.75 83 ALA A C 1
ATOM 660 O O . ALA A 1 83 ? -10.346 6.602 12.092 1.00 96.75 83 ALA A O 1
ATOM 661 N N . SER A 1 84 ? -11.773 5.441 13.385 1.00 97.50 84 SER A N 1
ATOM 662 C CA . SER A 1 84 ? -11.371 5.978 14.675 1.00 97.50 84 SER A CA 1
ATOM 663 C C . SER A 1 84 ? -10.194 5.185 15.245 1.00 97.50 84 SER A C 1
ATOM 665 O O . SER A 1 84 ? -9.847 4.107 14.765 1.00 97.50 84 SER A O 1
ATOM 667 N N . GLU A 1 85 ? -9.596 5.685 16.324 1.00 96.69 85 GLU A N 1
ATOM 668 C CA . GLU A 1 85 ? -8.529 4.961 17.023 1.00 96.69 85 GLU A CA 1
ATOM 669 C C . GLU A 1 85 ? -8.985 3.594 17.554 1.00 96.69 85 GLU A C 1
ATOM 671 O O . GLU A 1 85 ? -8.192 2.658 17.569 1.00 96.69 85 GLU A O 1
ATOM 676 N N . SER A 1 86 ? -10.260 3.440 17.932 1.00 97.81 86 SER A N 1
ATOM 677 C CA . SER A 1 86 ? -10.800 2.135 18.329 1.00 97.81 86 SER A CA 1
ATOM 678 C C . SER A 1 86 ? -10.975 1.181 17.151 1.00 97.81 86 SER A C 1
ATOM 680 O O . SER A 1 86 ? -10.755 -0.014 17.319 1.00 97.81 86 SER A O 1
ATOM 682 N N . ASP A 1 87 ? -11.315 1.683 15.961 1.00 98.25 87 ASP A N 1
ATOM 683 C CA . ASP A 1 87 ? -11.466 0.831 14.771 1.00 98.25 87 ASP A CA 1
ATOM 684 C C . ASP A 1 87 ? -10.113 0.245 14.344 1.00 98.25 87 ASP A C 1
ATOM 686 O O . ASP A 1 87 ? -10.029 -0.900 13.901 1.00 98.25 87 ASP A O 1
ATOM 690 N N . LEU A 1 88 ? -9.017 0.980 14.572 1.00 98.44 88 LEU A N 1
ATOM 691 C CA . LEU A 1 88 ? -7.654 0.505 14.311 1.00 98.44 88 LEU A CA 1
ATOM 692 C C . LEU A 1 88 ? -7.256 -0.715 15.160 1.00 98.44 88 LEU A C 1
ATOM 694 O O . LEU A 1 88 ? -6.322 -1.437 14.795 1.00 98.44 88 LEU A O 1
ATOM 698 N N . GLU A 1 89 ? -7.967 -1.004 16.254 1.00 98.38 89 GLU A N 1
ATOM 699 C CA . GLU A 1 89 ? -7.761 -2.222 17.043 1.00 98.38 89 GLU A CA 1
ATOM 700 C C . GLU A 1 89 ? -8.134 -3.495 16.262 1.00 98.38 89 GLU A C 1
ATOM 702 O O . GLU A 1 89 ? -7.647 -4.577 16.602 1.00 98.38 89 GLU A O 1
ATOM 707 N N . ALA A 1 90 ? -8.870 -3.380 15.146 1.00 98.38 90 ALA A N 1
ATOM 708 C CA . ALA A 1 90 ? -9.072 -4.468 14.185 1.00 98.38 90 ALA A CA 1
ATOM 709 C C . ALA A 1 90 ? -7.744 -5.041 13.647 1.00 98.38 90 ALA A C 1
ATOM 711 O O . ALA A 1 90 ? -7.674 -6.209 13.258 1.00 98.38 90 ALA A O 1
ATOM 712 N N . PHE A 1 91 ? -6.652 -4.268 13.674 1.00 98.69 91 PHE A N 1
ATOM 713 C CA . PHE A 1 91 ? -5.319 -4.723 13.267 1.00 98.69 91 PHE A CA 1
ATOM 714 C C . PHE A 1 91 ? -4.522 -5.431 14.370 1.00 98.69 91 PHE A C 1
ATOM 716 O O . PHE A 1 91 ? -3.397 -5.882 14.128 1.00 98.69 91 PHE A O 1
ATOM 723 N N . ASN A 1 92 ? -5.067 -5.567 15.580 1.00 98.50 92 ASN A N 1
ATOM 724 C CA . ASN A 1 92 ? -4.377 -6.250 16.667 1.00 98.50 92 ASN A CA 1
ATOM 725 C C . ASN A 1 92 ? -4.020 -7.695 16.304 1.00 98.50 92 ASN A C 1
ATOM 727 O O . ASN A 1 92 ? -4.791 -8.437 15.688 1.00 98.50 92 ASN A O 1
ATOM 731 N N . GLY A 1 93 ? -2.800 -8.085 16.677 1.00 98.19 93 GLY A N 1
ATOM 732 C CA . GLY A 1 93 ? -2.240 -9.397 16.360 1.00 98.19 93 GLY A CA 1
ATOM 733 C C . GLY A 1 93 ? -1.804 -9.576 14.901 1.00 98.19 93 GLY A C 1
ATOM 734 O O . GLY A 1 93 ? -1.279 -10.639 14.566 1.00 98.19 93 GLY A O 1
ATOM 735 N N . PHE A 1 94 ? -1.970 -8.573 14.028 1.00 98.56 94 PHE A N 1
ATOM 736 C CA . PHE A 1 94 ? -1.469 -8.662 12.660 1.00 98.56 94 PHE A CA 1
ATOM 737 C C . PHE A 1 94 ? 0.064 -8.687 12.634 1.00 98.56 94 PHE A C 1
ATOM 739 O O . PHE A 1 94 ? 0.738 -7.829 13.207 1.00 98.56 94 PHE A O 1
ATOM 746 N N . VAL A 1 95 ? 0.620 -9.679 11.937 1.00 97.75 95 VAL A N 1
ATOM 747 C CA . VAL A 1 95 ? 2.059 -9.816 11.700 1.00 97.75 95 VAL A CA 1
ATOM 748 C C . VAL A 1 95 ? 2.288 -10.412 10.316 1.00 97.75 95 VAL A C 1
ATOM 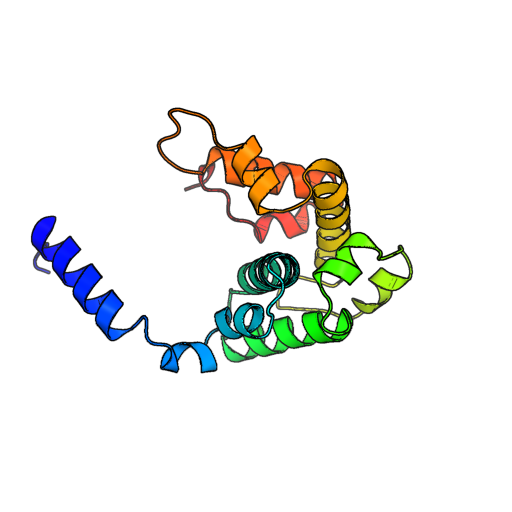750 O O . VAL A 1 95 ? 1.759 -11.479 9.987 1.00 97.75 95 VAL A O 1
ATOM 753 N N . HIS A 1 96 ? 3.149 -9.758 9.540 1.00 97.69 96 HIS A N 1
ATOM 754 C CA . HIS A 1 96 ? 3.732 -10.272 8.306 1.00 97.69 96 HIS A CA 1
ATOM 755 C C . HIS A 1 96 ? 5.247 -10.069 8.327 1.00 97.69 96 HIS A C 1
ATOM 757 O O . HIS A 1 96 ? 5.774 -8.996 8.024 1.00 97.69 96 HIS A O 1
ATOM 763 N N . ARG A 1 97 ? 5.973 -11.128 8.696 1.00 95.44 97 ARG A N 1
ATOM 764 C CA . ARG A 1 97 ? 7.434 -11.107 8.873 1.00 95.44 97 ARG A CA 1
ATOM 765 C C . ARG A 1 97 ? 7.850 -10.025 9.881 1.00 95.44 97 ARG A C 1
ATOM 767 O O . ARG A 1 97 ? 7.725 -10.241 11.079 1.00 95.44 97 ARG A O 1
ATOM 774 N N . THR A 1 98 ? 8.352 -8.883 9.414 1.00 96.44 98 THR A N 1
ATOM 775 C CA . THR A 1 98 ? 8.795 -7.760 10.257 1.00 96.44 98 THR A CA 1
ATOM 776 C C . THR A 1 98 ? 7.821 -6.581 10.278 1.00 96.44 98 THR A C 1
ATOM 778 O O . THR A 1 98 ? 8.056 -5.649 11.047 1.00 96.44 98 THR A O 1
ATOM 781 N N . PHE A 1 99 ? 6.748 -6.640 9.482 1.00 98.00 99 PHE A N 1
ATOM 782 C CA . PHE A 1 99 ? 5.658 -5.669 9.473 1.00 98.00 99 PHE A CA 1
ATOM 783 C C . PHE A 1 99 ? 4.589 -6.105 10.483 1.00 98.00 99 PHE A C 1
ATOM 785 O O . PHE A 1 99 ? 4.120 -7.246 10.445 1.00 98.00 99 PHE A O 1
ATOM 792 N N . GLN A 1 100 ? 4.279 -5.239 11.442 1.00 97.88 100 GLN A N 1
ATOM 793 C CA . GLN A 1 100 ? 3.487 -5.549 12.639 1.00 97.88 100 GLN A CA 1
ATOM 794 C C . GLN A 1 100 ? 2.209 -4.705 12.719 1.00 97.88 100 GLN A C 1
ATOM 796 O O . GLN A 1 100 ? 2.024 -3.775 11.937 1.00 97.88 100 GLN A O 1
ATOM 801 N N . SER A 1 101 ? 1.341 -5.009 13.689 1.00 98.12 101 SER A N 1
ATOM 802 C CA . SER A 1 101 ? 0.080 -4.293 13.927 1.00 98.12 101 SER A CA 1
ATOM 803 C C . SER A 1 101 ? 0.272 -2.778 14.016 1.00 98.12 101 SER A C 1
ATOM 805 O O . SER A 1 101 ? -0.435 -2.029 13.355 1.00 98.12 101 SER A O 1
ATOM 807 N N . GLU A 1 102 ? 1.281 -2.312 14.752 1.00 98.31 102 GLU A N 1
ATOM 808 C CA . GLU A 1 102 ? 1.555 -0.874 14.877 1.00 98.31 102 GLU A CA 1
ATOM 809 C C . GLU A 1 102 ? 1.992 -0.229 13.555 1.00 98.31 102 GLU A C 1
ATOM 811 O O . GLU A 1 102 ? 1.709 0.945 13.314 1.00 98.31 102 GLU A O 1
ATOM 816 N N . ASP A 1 103 ? 2.630 -0.998 12.666 1.00 98.44 103 ASP A N 1
ATOM 817 C CA . ASP A 1 103 ? 3.050 -0.507 11.356 1.00 98.44 103 ASP A CA 1
ATOM 818 C C . ASP A 1 103 ? 1.821 -0.270 10.451 1.00 98.44 103 ASP A C 1
ATOM 820 O O . ASP A 1 103 ? 1.732 0.781 9.817 1.00 98.44 103 ASP A O 1
ATOM 824 N N . ILE A 1 104 ? 0.834 -1.182 10.438 1.00 98.56 104 ILE A N 1
ATOM 825 C CA . ILE A 1 104 ? -0.416 -0.991 9.674 1.00 98.56 104 ILE A CA 1
ATOM 826 C C . ILE A 1 104 ? -1.340 0.055 10.303 1.00 98.56 104 ILE A C 1
ATOM 828 O O . ILE A 1 104 ? -1.917 0.851 9.568 1.00 98.56 104 ILE A O 1
ATOM 832 N N . LYS A 1 105 ? -1.432 0.132 11.640 1.00 98.69 105 LYS A N 1
ATOM 833 C CA . LYS A 1 105 ? -2.182 1.202 12.321 1.00 98.69 105 LYS A CA 1
ATOM 834 C C . LYS A 1 105 ? -1.625 2.573 11.945 1.00 98.69 105 LYS A C 1
ATOM 836 O O . LYS A 1 105 ? -2.374 3.481 11.599 1.00 98.69 105 LYS A O 1
ATOM 841 N N . GLY A 1 106 ? -0.303 2.729 11.978 1.00 98.44 106 GLY A N 1
ATOM 842 C CA . GLY A 1 106 ? 0.338 3.979 11.585 1.00 98.44 106 GLY A CA 1
ATOM 843 C C . GLY A 1 106 ? 0.227 4.288 10.094 1.00 98.44 106 GLY A C 1
ATOM 844 O O . GLY A 1 106 ? -0.006 5.439 9.733 1.00 98.44 106 GLY A O 1
ATOM 845 N N . LEU A 1 107 ? 0.318 3.270 9.229 1.00 98.50 107 LEU A N 1
ATOM 846 C CA . LEU A 1 107 ? 0.033 3.430 7.803 1.00 98.50 107 LEU A CA 1
ATOM 847 C C . LEU A 1 107 ? -1.403 3.920 7.577 1.00 98.50 107 LEU A C 1
ATOM 849 O O . LEU A 1 107 ? -1.603 4.849 6.803 1.00 98.50 107 LEU A O 1
ATOM 853 N N . ALA A 1 108 ? -2.382 3.352 8.285 1.00 98.50 108 ALA A N 1
ATOM 854 C CA . ALA A 1 108 ? -3.777 3.754 8.172 1.00 98.50 108 ALA A CA 1
ATOM 855 C C . ALA A 1 108 ? -3.993 5.222 8.571 1.00 98.50 108 ALA A C 1
ATOM 857 O O . ALA A 1 108 ? -4.649 5.960 7.840 1.00 98.50 108 ALA A O 1
ATOM 858 N N . ARG A 1 109 ? -3.366 5.677 9.665 1.00 98.50 109 ARG A N 1
ATOM 859 C CA . ARG A 1 109 ? -3.380 7.095 10.072 1.00 98.50 109 ARG A CA 1
ATOM 860 C C . ARG A 1 109 ? -2.774 8.006 9.002 1.00 98.50 109 ARG A C 1
ATOM 862 O O . ARG A 1 109 ? -3.396 8.992 8.619 1.00 98.50 109 ARG A O 1
ATOM 869 N N . GLY A 1 110 ? -1.606 7.639 8.470 1.00 98.06 110 GLY A N 1
ATOM 870 C CA . GLY A 1 110 ? -0.944 8.412 7.417 1.00 98.06 110 GLY A CA 1
ATOM 871 C C . GLY A 1 110 ? -1.779 8.508 6.139 1.00 98.06 11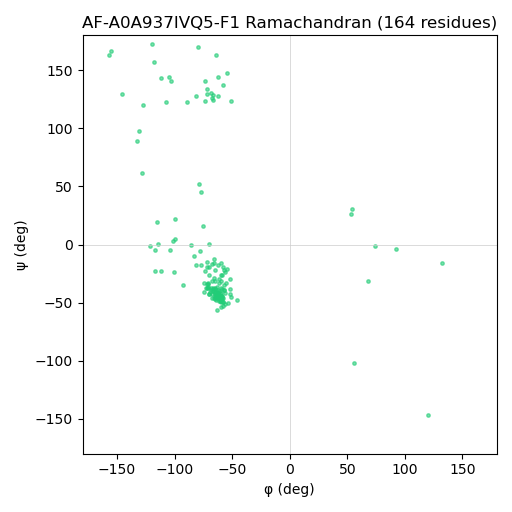0 GLY A C 1
ATOM 872 O O . GLY A 1 110 ? -1.862 9.574 5.534 1.00 98.06 110 GLY A O 1
ATOM 873 N N . LEU A 1 111 ? -2.444 7.416 5.750 1.00 98.12 111 LEU A N 1
ATOM 874 C CA . LEU A 1 111 ? -3.337 7.395 4.591 1.00 98.12 111 LEU A CA 1
ATOM 875 C C . LEU A 1 111 ? -4.625 8.183 4.835 1.00 98.12 111 LEU A C 1
ATOM 877 O O . LEU A 1 111 ? -5.073 8.879 3.929 1.00 98.12 111 LEU A O 1
ATOM 881 N N . LYS A 1 112 ? -5.185 8.144 6.049 1.00 98.06 112 LYS A N 1
ATOM 882 C CA . LYS A 1 112 ? -6.337 8.972 6.422 1.00 98.06 112 LYS A CA 1
ATOM 883 C C . LYS A 1 112 ? -6.032 10.457 6.238 1.00 98.06 112 LYS A C 1
ATOM 885 O O . LYS A 1 112 ? -6.798 11.148 5.574 1.00 98.06 112 LYS A O 1
ATOM 890 N N . MET A 1 113 ? -4.895 10.920 6.763 1.00 98.12 113 MET A N 1
ATOM 891 C CA . MET A 1 113 ? -4.436 12.305 6.587 1.00 98.12 113 MET A CA 1
ATOM 892 C C . MET A 1 113 ? -4.229 12.643 5.106 1.00 98.12 113 MET A C 1
ATOM 894 O O . MET A 1 113 ? -4.732 13.655 4.624 1.00 98.12 113 MET A O 1
ATOM 898 N N . LEU A 1 114 ? -3.583 11.745 4.353 1.00 97.75 114 LEU A N 1
ATOM 899 C CA . LEU A 1 114 ? -3.347 11.940 2.922 1.00 97.75 114 LEU A CA 1
ATOM 900 C C . LEU A 1 114 ? -4.654 12.127 2.148 1.00 97.75 114 LEU A C 1
ATOM 902 O O . LEU A 1 114 ? -4.758 13.035 1.331 1.00 97.75 114 LEU A O 1
ATOM 906 N N . TYR A 1 115 ? -5.655 11.288 2.404 1.00 96.12 115 TYR A N 1
ATOM 907 C CA . TYR A 1 115 ? -6.947 11.365 1.723 1.00 96.12 115 TYR A CA 1
ATOM 908 C C . TYR A 1 115 ? -7.766 12.593 2.135 1.00 96.12 115 TYR A C 1
ATOM 910 O O . TYR A 1 115 ? -8.569 13.070 1.338 1.00 96.12 115 TYR A O 1
ATOM 918 N N . GLN A 1 116 ? -7.557 13.124 3.342 1.00 95.88 116 GLN A N 1
ATOM 919 C CA . GLN A 1 116 ? -8.157 14.390 3.768 1.00 95.88 116 GLN A CA 1
ATOM 920 C C . GLN A 1 116 ? -7.537 15.600 3.054 1.00 95.88 116 GLN A C 1
ATOM 922 O O . GLN A 1 116 ? -8.241 16.572 2.799 1.00 95.88 116 GLN A O 1
ATOM 927 N N . GLU A 1 117 ? -6.244 15.545 2.720 1.00 97.44 117 GLU A N 1
ATOM 928 C CA . GLU A 1 117 ? -5.520 16.661 2.095 1.00 97.44 117 GLU A CA 1
ATOM 929 C C . GLU A 1 117 ? -5.500 16.614 0.558 1.00 97.44 117 GLU A C 1
ATOM 931 O O . GLU A 1 117 ? -5.529 17.663 -0.083 1.00 97.44 117 GLU A O 1
ATOM 936 N N . TYR A 1 118 ? -5.447 15.419 -0.041 1.00 95.44 118 TYR A N 1
ATOM 937 C CA . TYR A 1 118 ? -5.242 15.226 -1.484 1.00 95.44 118 TYR A CA 1
ATOM 938 C C . TYR A 1 118 ? -6.377 14.462 -2.181 1.00 95.44 118 TYR A C 1
ATOM 940 O O . TYR A 1 118 ? -6.293 14.264 -3.385 1.00 95.44 118 TYR A O 1
ATOM 948 N N . GLU A 1 119 ? -7.423 14.014 -1.480 1.00 92.50 119 GLU A N 1
ATOM 949 C CA . GLU A 1 119 ? -8.558 13.212 -1.998 1.00 92.50 119 GLU A CA 1
ATOM 950 C C . GLU A 1 119 ? -8.225 11.768 -2.447 1.00 92.50 119 GLU A C 1
ATOM 952 O O . GLU A 1 119 ? -9.070 10.881 -2.305 1.00 92.50 119 GLU A O 1
ATOM 957 N N . SER A 1 120 ? -7.013 11.504 -2.957 1.00 94.88 120 SER A N 1
ATOM 958 C CA . SER A 1 120 ? -6.543 10.175 -3.405 1.00 94.88 120 SER A CA 1
ATOM 959 C C . SER A 1 120 ? -5.013 10.035 -3.372 1.00 94.88 120 SER A C 1
ATOM 961 O O . SER A 1 120 ? -4.283 11.032 -3.315 1.00 94.88 120 SER A O 1
ATOM 963 N N . LEU A 1 121 ? -4.503 8.798 -3.486 1.00 94.38 121 LEU A N 1
ATOM 964 C CA . LEU A 1 121 ? -3.065 8.569 -3.686 1.00 94.38 121 LEU A CA 1
ATOM 965 C C . LEU A 1 121 ? -2.611 9.149 -5.026 1.00 94.38 121 LEU A C 1
ATOM 967 O O . LEU A 1 121 ? -1.579 9.819 -5.082 1.00 94.38 121 LEU A O 1
ATOM 971 N N . GLY A 1 122 ? -3.382 8.946 -6.099 1.00 94.94 122 GLY A N 1
ATOM 972 C CA . GLY A 1 122 ? -3.055 9.495 -7.415 1.00 94.94 122 GLY A CA 1
ATOM 973 C C . GLY A 1 122 ? -2.888 11.018 -7.404 1.00 94.94 122 GLY A C 1
ATOM 974 O O . GLY A 1 122 ? -1.939 11.545 -7.990 1.00 94.94 122 GLY A O 1
ATOM 975 N N . ALA A 1 123 ? -3.758 11.732 -6.690 1.00 96.19 123 ALA A N 1
ATOM 976 C CA . ALA A 1 123 ? -3.677 13.182 -6.549 1.00 96.19 123 ALA A CA 1
ATOM 977 C C . ALA A 1 123 ? -2.463 13.638 -5.722 1.00 96.19 123 ALA A C 1
ATOM 979 O O . ALA A 1 123 ? -1.798 14.595 -6.126 1.00 96.19 123 ALA A O 1
ATOM 980 N N . PHE A 1 124 ? -2.103 12.922 -4.645 1.00 96.62 124 PHE A N 1
ATOM 981 C CA . PHE A 1 124 ? -0.847 13.173 -3.928 1.00 96.62 124 PHE A CA 1
ATOM 982 C C . PHE A 1 124 ? 0.347 13.073 -4.881 1.00 96.62 124 PHE A C 1
ATOM 984 O O . PHE A 1 124 ? 1.164 13.991 -4.952 1.00 96.62 124 PHE A O 1
ATOM 991 N N . PHE A 1 125 ? 0.445 11.982 -5.647 1.00 94.44 125 PHE A N 1
ATOM 992 C CA . PHE A 1 125 ? 1.560 11.792 -6.574 1.00 94.44 125 PHE A CA 1
ATOM 993 C C . PHE A 1 125 ? 1.567 12.876 -7.652 1.00 94.44 125 PHE A C 1
ATOM 995 O O . PHE A 1 125 ? 2.605 13.490 -7.876 1.00 94.44 125 PHE A O 1
ATOM 1002 N N . LYS A 1 126 ? 0.415 13.194 -8.252 1.00 94.31 126 LYS A N 1
ATOM 1003 C CA . LYS A 1 126 ? 0.294 14.258 -9.257 1.00 94.31 126 LYS A CA 1
ATOM 1004 C C . LYS A 1 126 ? 0.767 15.620 -8.737 1.00 94.31 126 LYS A C 1
ATOM 1006 O O . LYS A 1 126 ? 1.415 16.346 -9.481 1.00 94.31 126 LYS A O 1
ATOM 1011 N N . ALA A 1 127 ? 0.484 15.952 -7.477 1.00 95.38 127 ALA A N 1
ATOM 1012 C CA . ALA A 1 127 ? 0.912 17.208 -6.858 1.00 95.38 127 ALA A CA 1
ATOM 1013 C C . ALA A 1 127 ? 2.423 17.270 -6.550 1.00 95.38 127 ALA A C 1
ATOM 1015 O O . ALA A 1 127 ? 2.968 18.358 -6.375 1.00 95.38 127 ALA A O 1
ATOM 1016 N N . HIS A 1 128 ? 3.104 16.122 -6.479 1.00 94.69 128 HIS A N 1
ATOM 1017 C CA . HIS A 1 128 ? 4.517 16.016 -6.092 1.00 94.69 128 HIS A CA 1
ATOM 1018 C C . HIS A 1 128 ? 5.438 15.515 -7.213 1.00 94.69 128 HIS A C 1
ATOM 1020 O O . HIS A 1 128 ? 6.648 15.366 -6.999 1.00 94.69 128 HIS A O 1
ATOM 1026 N N . VAL A 1 129 ? 4.891 15.233 -8.396 1.00 93.06 129 VAL A N 1
ATOM 1027 C CA . VAL A 1 129 ? 5.670 15.081 -9.627 1.00 93.06 129 VAL A CA 1
ATOM 1028 C C . VAL A 1 129 ? 6.151 16.466 -10.046 1.00 93.06 129 VAL A C 1
ATOM 1030 O O . VAL A 1 129 ? 5.367 17.411 -10.102 1.00 93.06 129 VAL A O 1
ATOM 1033 N N . ARG A 1 130 ? 7.452 16.593 -10.311 1.00 89.62 130 ARG A N 1
ATOM 1034 C CA . ARG A 1 130 ? 8.061 17.846 -10.760 1.00 89.62 130 ARG A CA 1
ATOM 1035 C C . ARG A 1 130 ? 8.343 17.792 -12.251 1.00 89.62 130 ARG A C 1
ATOM 1037 O O . ARG A 1 130 ? 8.826 16.782 -12.762 1.00 89.62 130 ARG A O 1
ATOM 1044 N N . ASP A 1 131 ? 8.105 18.909 -12.926 1.00 85.94 131 ASP A N 1
ATOM 1045 C CA . ASP A 1 131 ? 8.520 19.070 -14.313 1.00 85.94 131 ASP A CA 1
ATOM 1046 C C . ASP A 1 131 ? 10.049 18.992 -14.411 1.00 85.94 131 ASP A C 1
ATOM 1048 O O . ASP A 1 131 ? 10.773 19.690 -13.700 1.00 85.94 131 ASP A O 1
ATOM 1052 N N . GLY A 1 132 ? 10.539 18.125 -15.297 1.00 85.62 132 GLY A N 1
ATOM 1053 C CA . GLY A 1 132 ? 11.971 17.907 -15.514 1.00 85.62 132 GLY A CA 1
ATOM 1054 C C . GLY A 1 132 ? 12.600 16.786 -14.680 1.00 85.62 132 GLY A C 1
ATOM 1055 O O . GLY A 1 132 ? 13.770 16.475 -14.909 1.00 85.62 132 GLY A O 1
ATOM 1056 N N . ASP A 1 133 ? 11.857 16.134 -13.778 1.00 84.56 133 ASP A N 1
ATOM 1057 C CA . ASP A 1 133 ? 12.351 14.932 -13.101 1.00 84.56 133 ASP A CA 1
ATOM 1058 C C . ASP A 1 133 ? 12.515 13.783 -14.113 1.00 84.56 133 ASP A C 1
ATOM 1060 O O . ASP A 1 133 ? 11.571 13.372 -14.788 1.00 84.56 133 ASP A O 1
ATOM 1064 N N . ALA A 1 134 ? 13.722 13.215 -14.192 1.00 84.81 134 ALA A N 1
ATOM 1065 C CA . ALA A 1 134 ? 13.999 12.060 -15.051 1.00 84.81 134 ALA A CA 1
ATOM 1066 C C . ALA A 1 134 ? 13.332 10.762 -14.545 1.00 84.81 134 ALA A C 1
ATOM 1068 O O . ALA A 1 134 ? 13.197 9.798 -15.297 1.00 84.81 134 ALA A O 1
ATOM 1069 N N . HIS A 1 135 ? 12.953 10.717 -13.263 1.00 86.75 135 HIS A N 1
ATOM 1070 C CA . HIS A 1 135 ? 12.299 9.582 -12.613 1.00 86.75 135 HIS A CA 1
ATOM 1071 C C . HIS A 1 135 ? 11.515 10.031 -11.368 1.00 86.75 135 HIS A C 1
ATOM 1073 O O . HIS A 1 135 ? 11.794 11.068 -10.778 1.00 86.75 135 HIS A O 1
ATOM 1079 N N . LEU A 1 136 ? 10.598 9.190 -10.882 1.00 89.12 136 LEU A N 1
ATOM 1080 C CA . LEU A 1 136 ? 9.702 9.486 -9.746 1.00 89.12 136 LEU A CA 1
ATOM 1081 C C . LEU A 1 136 ? 10.370 9.436 -8.356 1.00 89.12 136 LEU A C 1
ATOM 1083 O O . LEU A 1 136 ? 9.689 9.345 -7.335 1.00 89.12 136 LEU A O 1
ATOM 1087 N N . GLY A 1 137 ? 11.704 9.454 -8.286 1.00 90.62 137 GLY A N 1
ATOM 1088 C CA . GLY A 1 137 ? 12.440 9.208 -7.037 1.00 90.62 137 GLY A CA 1
ATOM 1089 C C . GLY A 1 137 ? 12.125 10.240 -5.958 1.00 90.62 137 GLY A C 1
ATOM 1090 O O . GLY A 1 137 ? 11.859 9.877 -4.812 1.00 90.62 137 GLY A O 1
ATOM 1091 N N . HIS A 1 138 ? 12.068 11.513 -6.355 1.00 91.12 138 HIS A N 1
ATOM 1092 C CA . HIS A 1 138 ? 11.676 12.608 -5.478 1.00 91.12 138 HIS A CA 1
ATOM 1093 C C . HIS A 1 138 ? 10.248 12.421 -4.936 1.00 91.12 138 HIS A C 1
ATOM 1095 O O . HIS A 1 138 ? 10.013 12.549 -3.735 1.00 91.12 138 HIS A O 1
ATOM 1101 N N . THR A 1 139 ? 9.297 12.061 -5.799 1.00 93.06 139 THR A N 1
ATOM 1102 C CA . THR A 1 139 ? 7.896 11.846 -5.415 1.00 93.06 139 THR A CA 1
ATOM 1103 C C . THR A 1 139 ? 7.744 10.688 -4.424 1.00 93.06 139 THR A C 1
ATOM 1105 O O . THR A 1 139 ? 7.025 10.822 -3.436 1.00 93.06 139 THR A O 1
ATOM 1108 N N . PHE A 1 140 ? 8.469 9.578 -4.610 1.00 92.88 140 PHE A N 1
ATOM 1109 C CA . PHE A 1 140 ? 8.474 8.471 -3.642 1.00 92.88 140 PHE A CA 1
ATOM 1110 C C . PHE A 1 140 ? 9.074 8.871 -2.290 1.00 92.88 140 PHE A C 1
ATOM 1112 O O . PHE A 1 140 ? 8.561 8.466 -1.244 1.00 92.88 140 PHE A O 1
ATOM 1119 N N . GLN A 1 141 ? 10.128 9.690 -2.292 1.00 92.88 141 GLN A N 1
ATOM 1120 C CA . GLN A 1 141 ? 10.704 10.224 -1.060 1.00 92.88 141 GLN A CA 1
ATOM 1121 C C . GLN A 1 141 ? 9.711 11.141 -0.334 1.00 92.88 141 GLN A C 1
ATOM 1123 O O . GLN A 1 141 ? 9.556 11.019 0.882 1.00 92.88 141 GLN A O 1
ATOM 1128 N N . ALA A 1 142 ? 9.008 12.006 -1.071 1.00 94.75 142 ALA A N 1
ATOM 1129 C CA . ALA A 1 142 ? 7.953 12.855 -0.525 1.00 94.75 142 ALA A CA 1
ATOM 1130 C C . ALA A 1 142 ? 6.817 12.015 0.079 1.00 94.75 142 ALA A C 1
ATOM 1132 O O . ALA A 1 142 ? 6.427 12.258 1.216 1.00 94.75 142 ALA A O 1
ATOM 1133 N N . PHE A 1 143 ? 6.354 10.975 -0.622 1.00 95.81 143 PHE A N 1
ATOM 1134 C CA . PHE A 1 143 ? 5.316 10.063 -0.131 1.00 95.81 143 PHE A CA 1
ATOM 1135 C C . PHE A 1 143 ? 5.724 9.356 1.166 1.00 95.81 143 PHE A C 1
ATOM 1137 O O . PHE A 1 143 ? 4.999 9.374 2.160 1.00 95.81 143 PHE A O 1
ATOM 1144 N N . LYS A 1 144 ? 6.927 8.777 1.197 1.00 95.62 144 LYS A N 1
ATOM 1145 C CA . LYS A 1 144 ? 7.464 8.129 2.397 1.00 95.62 144 LYS A CA 1
ATOM 1146 C C . LYS A 1 144 ? 7.617 9.112 3.558 1.00 95.62 144 LYS A C 1
ATOM 1148 O O . LYS A 1 144 ? 7.265 8.773 4.686 1.00 95.62 144 LYS A O 1
ATOM 1153 N N . GLY A 1 145 ? 8.145 10.307 3.291 1.00 96.44 145 GLY A N 1
ATOM 1154 C CA . GLY A 1 145 ? 8.273 11.372 4.284 1.00 96.44 145 GLY A CA 1
ATOM 1155 C C . GLY A 1 145 ? 6.916 11.772 4.856 1.00 96.44 145 GLY A C 1
ATOM 1156 O O . GLY A 1 145 ? 6.762 11.826 6.071 1.00 96.44 145 GLY A O 1
ATOM 1157 N N . TYR A 1 146 ? 5.918 11.937 3.987 1.00 97.69 146 TYR A N 1
ATOM 1158 C CA . TYR A 1 146 ? 4.550 12.254 4.374 1.00 97.69 146 TYR A CA 1
ATOM 1159 C C . TYR A 1 146 ? 3.962 11.203 5.321 1.00 97.69 146 TYR A C 1
ATOM 1161 O O . TYR A 1 146 ? 3.464 11.554 6.389 1.00 97.69 146 TYR A O 1
ATOM 1169 N N . LEU A 1 147 ? 4.066 9.914 4.978 1.00 97.62 147 LEU A N 1
ATOM 1170 C CA . LEU A 1 147 ? 3.568 8.835 5.836 1.00 97.62 147 LEU A CA 1
ATOM 1171 C C . LEU A 1 147 ? 4.249 8.840 7.211 1.00 97.62 147 LEU A C 1
ATOM 1173 O O . LEU A 1 147 ? 3.571 8.718 8.230 1.00 97.62 147 LEU A O 1
ATOM 1177 N N . LEU A 1 148 ? 5.577 9.004 7.251 1.00 97.50 148 LEU A N 1
ATOM 1178 C CA . LEU A 1 148 ? 6.356 9.047 8.496 1.00 97.50 148 LEU A CA 1
ATOM 1179 C C . LEU A 1 148 ? 5.985 10.240 9.386 1.00 97.50 148 LEU A C 1
ATOM 1181 O O . LEU A 1 148 ? 5.955 10.106 10.607 1.00 97.50 148 LEU A O 1
ATOM 1185 N N . SER A 1 149 ? 5.685 11.391 8.786 1.00 98.06 149 SER A N 1
ATOM 1186 C CA . SER A 1 149 ? 5.242 12.584 9.510 1.00 98.06 149 SER A CA 1
ATOM 1187 C C . SER A 1 149 ? 3.805 12.480 10.029 1.00 98.06 149 SER A C 1
ATOM 1189 O O . SER A 1 149 ? 3.478 13.156 11.000 1.00 98.06 149 SER A O 1
ATOM 1191 N N . ASN A 1 150 ? 2.968 11.626 9.428 1.00 97.69 150 ASN A N 1
ATOM 1192 C CA . ASN A 1 150 ? 1.525 11.562 9.691 1.00 97.69 150 ASN A CA 1
ATOM 1193 C C . ASN A 1 150 ? 1.046 10.243 10.324 1.00 97.69 150 ASN A C 1
ATOM 1195 O O . ASN A 1 150 ? -0.142 9.930 10.294 1.00 97.69 150 ASN A O 1
ATOM 1199 N N . GLY A 1 151 ? 1.948 9.464 10.926 1.00 95.81 151 GLY A N 1
ATOM 1200 C CA . GLY A 1 151 ? 1.573 8.351 11.806 1.00 95.81 151 GLY A CA 1
ATOM 1201 C C . GLY A 1 151 ? 2.294 7.035 11.546 1.00 95.81 151 GLY A C 1
ATOM 1202 O O . GLY A 1 151 ? 2.292 6.173 12.426 1.00 95.81 151 GLY A O 1
ATOM 1203 N N . LEU A 1 152 ? 2.947 6.864 10.393 1.00 97.94 152 LEU A N 1
ATOM 1204 C CA . LEU A 1 152 ? 3.737 5.666 10.119 1.00 97.94 152 LEU A CA 1
ATOM 1205 C C . LEU A 1 152 ? 4.968 5.629 11.050 1.00 97.94 152 LEU A C 1
ATOM 1207 O O . LEU A 1 152 ? 5.766 6.569 11.043 1.00 97.94 152 LEU A O 1
ATOM 1211 N N . PRO A 1 153 ? 5.200 4.546 11.816 1.00 97.75 153 PRO A N 1
ATOM 1212 C CA . PRO A 1 153 ? 6.361 4.461 12.689 1.00 97.75 153 PRO A CA 1
ATOM 1213 C C . PRO A 1 153 ? 7.671 4.515 11.896 1.00 97.75 153 PRO A C 1
ATOM 1215 O O . PRO A 1 153 ? 7.796 3.891 10.841 1.00 97.75 153 PRO A O 1
ATOM 1218 N N . LEU A 1 154 ? 8.710 5.149 12.454 1.00 96.62 154 LEU A N 1
ATOM 1219 C CA . LEU A 1 154 ? 10.038 5.230 11.819 1.00 96.62 154 LEU A CA 1
ATOM 1220 C C . LEU A 1 154 ? 10.581 3.855 11.389 1.00 96.62 154 LEU A C 1
ATOM 1222 O O . LEU A 1 154 ? 11.149 3.712 10.305 1.00 96.62 154 LEU A O 1
ATOM 1226 N N . ARG A 1 155 ? 10.348 2.817 12.204 1.00 95.38 155 ARG A N 1
ATOM 1227 C CA . ARG A 1 155 ? 10.734 1.428 11.898 1.00 95.38 155 ARG A CA 1
ATOM 1228 C C . ARG A 1 155 ? 10.068 0.866 10.640 1.00 95.38 155 ARG A C 1
ATOM 1230 O O . ARG A 1 155 ? 10.664 0.005 9.991 1.00 95.38 155 ARG A O 1
ATOM 1237 N N . ALA A 1 156 ? 8.864 1.328 10.310 1.00 96.38 156 ALA A N 1
ATOM 1238 C CA . ALA A 1 156 ? 8.083 0.855 9.178 1.00 96.38 156 ALA A CA 1
ATOM 1239 C C . ALA A 1 156 ? 8.522 1.514 7.864 1.00 96.38 156 ALA A C 1
ATOM 1241 O O . ALA A 1 156 ? 8.291 0.964 6.790 1.00 96.38 156 ALA A O 1
ATOM 1242 N N . GLY A 1 157 ? 9.252 2.635 7.930 1.00 94.06 157 GLY A N 1
ATOM 1243 C CA . GLY A 1 157 ? 9.769 3.329 6.750 1.00 94.06 157 GLY A CA 1
ATOM 1244 C C . GLY A 1 157 ? 10.662 2.461 5.854 1.00 94.06 157 GLY A C 1
ATOM 1245 O O . GLY A 1 157 ? 10.788 2.739 4.666 1.00 94.06 157 GLY A O 1
ATOM 1246 N N . LYS A 1 158 ? 11.259 1.381 6.374 1.00 92.50 158 LYS A N 1
ATOM 1247 C CA . LYS A 1 158 ? 12.044 0.415 5.579 1.00 92.50 158 LYS A CA 1
ATOM 1248 C C . LYS A 1 158 ? 11.212 -0.409 4.587 1.00 92.50 158 LYS A C 1
ATOM 1250 O O . LYS A 1 158 ? 11.788 -1.017 3.695 1.00 92.50 158 LYS A O 1
ATOM 1255 N N . HIS A 1 159 ? 9.890 -0.454 4.757 1.00 93.06 159 HIS A N 1
ATOM 1256 C CA . HIS A 1 159 ? 8.975 -1.167 3.859 1.00 93.06 159 HIS A CA 1
ATOM 1257 C C . HIS A 1 159 ? 8.597 -0.341 2.625 1.00 93.06 159 HIS A C 1
ATOM 1259 O O . HIS A 1 159 ? 8.029 -0.877 1.681 1.00 93.06 159 HIS A O 1
ATOM 1265 N N . PHE A 1 160 ? 8.965 0.942 2.616 1.00 90.75 160 PHE A N 1
ATOM 1266 C CA . PHE A 1 160 ? 8.769 1.856 1.501 1.00 90.75 160 PHE A CA 1
ATOM 1267 C C . PHE A 1 160 ? 10.116 2.131 0.835 1.00 90.75 160 PHE A C 1
ATOM 1269 O O . PHE A 1 160 ? 11.070 2.581 1.491 1.00 90.75 160 PHE A O 1
ATOM 1276 N N . GLY A 1 161 ? 10.174 1.839 -0.467 1.00 82.94 161 GLY A N 1
ATOM 1277 C CA . GLY A 1 161 ? 11.353 2.048 -1.299 1.00 82.94 161 GLY A CA 1
ATOM 1278 C C . GLY A 1 161 ? 11.847 3.491 -1.238 1.00 82.94 161 GLY A C 1
ATOM 1279 O O . GLY A 1 161 ? 11.070 4.430 -1.070 1.00 82.94 161 GLY A O 1
ATOM 1280 N N . ASP A 1 162 ? 13.159 3.655 -1.348 1.00 81.50 162 ASP A N 1
ATOM 1281 C CA . ASP A 1 162 ? 13.819 4.956 -1.354 1.00 81.50 162 ASP A CA 1
ATOM 1282 C C . ASP A 1 162 ? 14.815 4.990 -2.518 1.00 81.50 162 ASP A C 1
ATOM 1284 O O . ASP A 1 162 ? 15.968 4.594 -2.341 1.00 81.50 162 ASP A O 1
ATOM 1288 N N . PRO A 1 163 ? 14.374 5.417 -3.719 1.00 78.88 163 PRO A N 1
ATOM 1289 C CA . PRO A 1 163 ? 15.211 5.407 -4.919 1.00 78.88 163 PRO A CA 1
ATOM 1290 C C . PRO A 1 163 ? 16.482 6.260 -4.802 1.00 78.88 163 PRO A C 1
ATOM 1292 O O . PRO A 1 163 ? 17.403 6.090 -5.592 1.00 78.88 163 PRO A O 1
ATOM 1295 N N . SER A 1 164 ? 16.561 7.165 -3.818 1.00 73.44 164 SER A N 1
ATOM 1296 C CA . SER A 1 164 ? 17.769 7.960 -3.565 1.00 73.44 164 SER A CA 1
ATOM 1297 C C . SER A 1 164 ? 18.923 7.145 -2.966 1.00 73.44 164 SER A C 1
ATOM 1299 O O . SER A 1 164 ? 20.062 7.608 -2.961 1.00 73.44 164 SER A O 1
ATOM 1301 N N . LYS A 1 165 ? 18.642 5.939 -2.453 1.00 73.94 165 LYS A N 1
ATOM 1302 C CA . LYS A 1 165 ? 19.607 5.104 -1.720 1.00 73.94 165 LYS A CA 1
ATOM 1303 C C . LYS A 1 165 ? 20.252 3.988 -2.547 1.00 73.94 165 LYS A C 1
ATOM 1305 O O . LYS A 1 165 ? 21.057 3.248 -1.981 1.00 73.94 165 LYS A O 1
ATOM 1310 N N . GLY A 1 166 ? 19.966 3.929 -3.850 1.00 57.53 166 GLY A N 1
ATOM 1311 C CA . GLY A 1 166 ? 20.485 2.912 -4.772 1.00 57.53 166 GLY A CA 1
ATOM 1312 C C . GLY A 1 166 ? 19.530 1.746 -4.944 1.00 57.53 166 GLY A C 1
ATOM 1313 O O . GLY A 1 166 ? 19.332 0.998 -3.962 1.00 57.53 166 GLY A O 1
#

Secondary structure (DSSP, 8-state):
-PPPPHHHHHHHHHHHHHHH--GGGGGGSTTHHHHT--SHHHHHHHHHHHHTT-SS-HHHHHHHHHHHHHHTTT-HHHHHHH--TTGGGGGTT-EETTEEHHHHHHHHHHHHHHHHHHSSHHHHHHHHPPTT-SSTHHHHHHHHHHHHHTT--GGGGGGS--GGG-

Nearest PDB structures (foldseek):
  4ai5-assembly3_C  TM=5.958E-01  e=2.558E-02  Staphylococcus aureus subsp. aureus MSSA476
  4aia-assembly4_D  TM=6.009E-01  e=3.969E-02  Staphylococcus aureus
  4ai4-assembly1_A  TM=6.004E-01  e=3.969E-02  Staphylococcus aureus subsp. aureus MSSA476

Sequence (166 aa):
MRQLSQVELAQFLIEKADQYAKFSFIQDDPIQIPHAFSSAEDIEISALIAATLSWGNRKTIIAKSNDLMDRMDRSPAEFIRSASESDLEAFNGFVHRTFQSEDIKGLARGLKMLYQEYESLGAFFKAHVRDGDAHLGHTFQAFKGYLLSNGLPLRAGKHFGDPSKG

Solvent-accessible surface area (backbone atoms only — not comparable to full-atom values): 9388 Å² total; per-residue (Å²): 131,87,82,70,52,73,66,57,43,51,52,50,51,50,55,49,42,72,70,60,76,42,78,81,51,33,84,76,35,54,70,41,58,23,68,73,48,85,51,71,57,35,25,50,49,40,39,49,51,32,62,60,45,72,74,78,60,59,69,59,34,42,53,52,43,49,53,52,36,58,58,31,75,66,37,49,40,60,40,38,69,66,55,49,80,73,58,47,54,58,40,62,89,42,70,56,95,90,49,38,30,67,38,53,45,12,43,39,44,17,49,26,53,43,38,74,75,40,73,37,71,68,46,47,50,62,74,49,60,58,94,85,60,94,59,68,41,66,34,42,45,52,51,52,50,49,28,49,75,43,48,20,42,77,83,48,52,78,66,50,76,54,67,88,76,113

pLDDT: mean 94.44, std 5.95, range [57.53, 98.75]